Protein AF-A0A0S7XKK1-F1 (afdb_monomer_lite)

Foldseek 3Di:
DDDCPVDDPVNVVCVVVLVVLLVVLLVVQLCVVVVVVVVVVVVVCVPPVDDPVVVVVVSVVCSVVSSVVSNVRSNVD

pLDDT: mean 75.67, std 9.39, range [45.41, 88.38]

Organism: NCBI:txid1704032

Structure (mmCIF, N/CA/C/O backbone):
data_AF-A0A0S7XKK1-F1
#
_entry.id   AF-A0A0S7XKK1-F1
#
loop_
_atom_site.group_PDB
_atom_site.id
_atom_site.type_symbol
_atom_site.label_atom_id
_atom_site.label_alt_id
_atom_site.label_comp_id
_atom_site.label_asym_id
_atom_site.label_entity_id
_atom_site.label_seq_id
_atom_site.pdbx_PDB_ins_code
_atom_site.Cartn_x
_atom_site.Cartn_y
_atom_site.Cartn_z
_atom_site.occupancy
_atom_site.B_iso_or_equiv
_atom_site.auth_seq_id
_atom_site.auth_comp_id
_atom_site.auth_asym_id
_atom_site.auth_atom_id
_atom_site.pdbx_PDB_model_num
ATOM 1 N N . MET A 1 1 ? 13.729 11.027 -39.951 1.00 45.41 1 MET A N 1
ATOM 2 C CA . MET A 1 1 ? 13.539 9.563 -39.825 1.00 45.41 1 MET A CA 1
ATOM 3 C C . MET A 1 1 ? 13.882 9.197 -38.385 1.00 45.41 1 MET A C 1
ATOM 5 O O . MET A 1 1 ? 15.047 9.165 -38.046 1.00 45.41 1 MET A O 1
ATOM 9 N N . GLY A 1 2 ? 12.958 9.141 -37.430 1.00 61.53 2 GLY A N 1
ATOM 10 C CA . GLY A 1 2 ? 11.679 8.440 -37.480 1.00 61.53 2 GLY A CA 1
ATOM 11 C C . GLY A 1 2 ? 11.795 7.039 -36.864 1.00 61.53 2 GLY A C 1
ATOM 12 O O . GLY A 1 2 ? 11.263 6.103 -37.440 1.00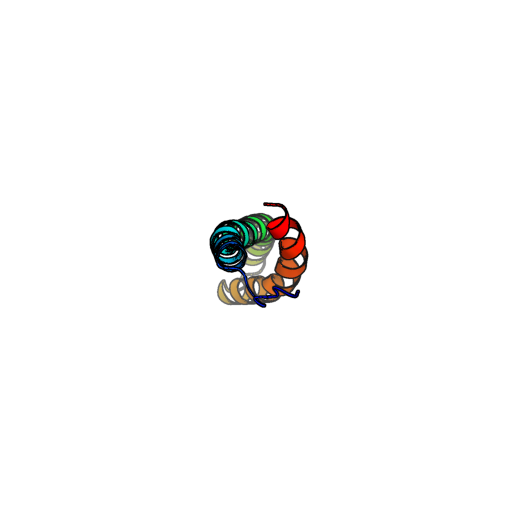 61.53 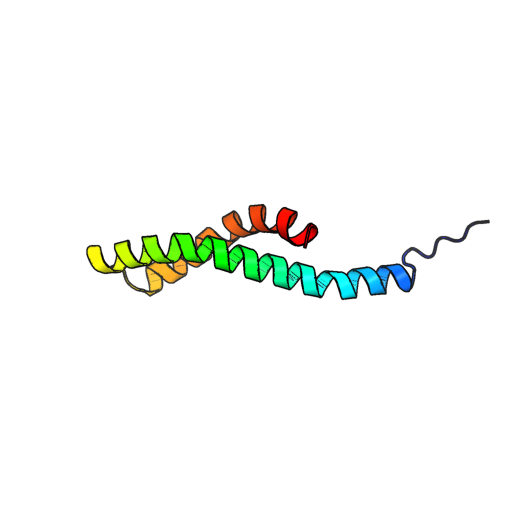2 GLY A O 1
ATOM 13 N N . TYR A 1 3 ? 12.529 6.870 -35.755 1.00 59.62 3 TYR A N 1
ATOM 14 C CA . TYR A 1 3 ? 12.464 5.642 -34.964 1.00 59.62 3 TYR A CA 1
ATOM 15 C C . TYR A 1 3 ? 11.591 5.917 -33.733 1.00 59.62 3 TYR A C 1
ATOM 17 O O . TYR A 1 3 ? 11.946 6.690 -32.850 1.00 59.62 3 TYR A O 1
ATOM 25 N N . ASN A 1 4 ? 10.403 5.324 -33.702 1.00 67.44 4 ASN A N 1
ATOM 26 C CA . ASN A 1 4 ? 9.564 5.264 -32.512 1.00 67.44 4 ASN A CA 1
ATOM 27 C C . ASN A 1 4 ? 9.123 3.810 -32.330 1.00 67.44 4 ASN A C 1
ATOM 29 O O . ASN A 1 4 ? 8.040 3.436 -32.780 1.00 67.44 4 ASN A O 1
ATOM 33 N N . PRO A 1 5 ? 9.968 2.944 -31.745 1.00 63.59 5 PRO A N 1
ATOM 34 C CA . PRO A 1 5 ? 9.443 1.746 -31.132 1.00 63.59 5 PRO A CA 1
ATOM 35 C C . PRO A 1 5 ? 8.734 2.204 -29.857 1.00 63.59 5 PRO A C 1
ATOM 37 O O . PRO A 1 5 ? 9.383 2.614 -28.899 1.00 63.59 5 PRO A O 1
ATOM 40 N N . VAL A 1 6 ? 7.403 2.135 -29.883 1.00 67.31 6 VAL A N 1
ATOM 41 C CA . VAL A 1 6 ? 6.462 2.517 -28.810 1.00 67.31 6 VAL A CA 1
ATOM 42 C C . VAL A 1 6 ? 6.837 1.925 -27.434 1.00 67.31 6 VAL A C 1
ATOM 44 O O . VAL A 1 6 ? 6.394 2.417 -26.404 1.00 67.31 6 VAL A O 1
ATOM 47 N N . MET A 1 7 ? 7.711 0.916 -27.401 1.00 67.06 7 MET A N 1
ATOM 48 C CA . MET A 1 7 ? 8.451 0.475 -26.221 1.00 67.06 7 MET A CA 1
ATOM 49 C C . MET A 1 7 ? 9.829 -0.035 -26.648 1.00 67.06 7 MET A C 1
ATOM 51 O O . MET A 1 7 ? 9.927 -0.974 -27.448 1.00 67.06 7 MET A O 1
ATOM 55 N N . ARG A 1 8 ? 10.909 0.534 -26.107 1.00 79.25 8 ARG A N 1
ATOM 56 C CA . ARG A 1 8 ? 12.237 -0.075 -26.244 1.00 79.25 8 ARG A CA 1
ATOM 57 C C . ARG A 1 8 ? 12.323 -1.281 -25.308 1.00 7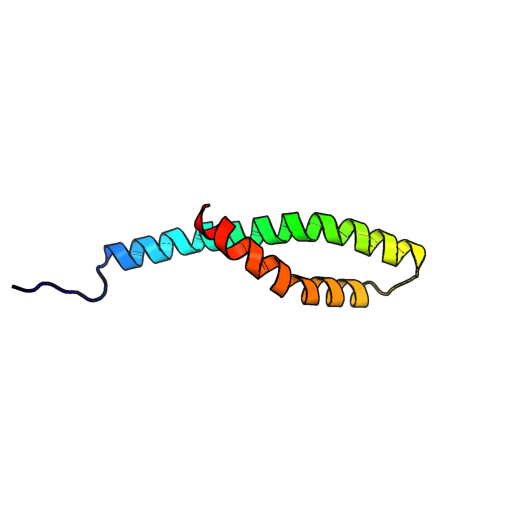9.25 8 ARG A C 1
ATOM 59 O O . ARG A 1 8 ? 11.720 -1.303 -24.239 1.00 79.25 8 ARG A O 1
ATOM 66 N N . VAL A 1 9 ? 13.118 -2.287 -25.683 1.00 85.06 9 VAL A N 1
ATOM 67 C CA . VAL A 1 9 ? 13.398 -3.451 -24.814 1.00 85.06 9 VAL A CA 1
ATOM 68 C C . VAL A 1 9 ? 13.913 -2.996 -23.444 1.00 85.06 9 VAL A C 1
ATOM 70 O O . VAL A 1 9 ? 13.564 -3.594 -22.430 1.00 85.06 9 VAL A O 1
ATOM 73 N N . VAL A 1 10 ? 14.679 -1.900 -23.430 1.00 83.81 10 VAL A N 1
ATOM 74 C CA . VAL A 1 10 ? 15.181 -1.236 -22.223 1.00 83.81 10 VAL A CA 1
ATOM 75 C C . VAL A 1 10 ? 14.037 -0.738 -21.341 1.00 83.81 10 VAL A C 1
ATOM 77 O O . VAL A 1 10 ? 14.030 -1.056 -20.159 1.00 83.81 10 VAL A O 1
ATOM 80 N N . ASP A 1 11 ? 13.033 -0.055 -21.898 1.00 83.12 11 ASP A N 1
ATOM 81 C CA . ASP A 1 11 ? 11.895 0.465 -21.125 1.00 83.12 11 ASP A CA 1
ATOM 82 C C . ASP A 1 11 ? 11.125 -0.678 -20.453 1.00 83.12 11 ASP A C 1
ATOM 84 O O . ASP A 1 11 ? 10.811 -0.615 -19.267 1.00 83.12 11 ASP A O 1
ATOM 88 N N . ARG A 1 12 ? 10.886 -1.779 -21.182 1.00 84.38 12 ARG A N 1
ATOM 89 C CA . ARG A 1 12 ? 10.250 -2.983 -20.619 1.00 84.38 12 ARG A CA 1
ATOM 90 C C . ARG A 1 12 ? 11.069 -3.579 -19.474 1.00 84.38 12 ARG A C 1
ATOM 92 O O . ARG A 1 12 ? 10.496 -4.082 -18.511 1.00 84.38 12 ARG A O 1
ATOM 99 N N . TYR A 1 13 ? 12.392 -3.562 -19.602 1.00 86.94 13 TYR A N 1
ATOM 100 C CA . TYR A 1 13 ? 13.288 -4.085 -18.579 1.00 86.94 13 TYR A CA 1
ATOM 101 C C . TYR A 1 13 ? 13.249 -3.215 -17.325 1.00 86.94 13 TYR A C 1
ATOM 103 O O . TYR A 1 13 ? 13.034 -3.739 -16.240 1.00 86.94 13 TYR A O 1
ATOM 111 N N . VAL A 1 14 ? 13.348 -1.893 -17.485 1.00 86.19 14 VAL A N 1
ATOM 112 C CA . VAL A 1 14 ? 13.265 -0.927 -16.382 1.00 86.19 14 VAL A CA 1
ATOM 113 C C . VAL A 1 14 ? 11.936 -1.059 -15.644 1.00 86.19 14 VAL A C 1
ATOM 115 O O . VAL A 1 14 ? 11.940 -1.180 -14.425 1.00 86.19 14 VAL A O 1
ATOM 118 N N . TRP A 1 15 ? 10.806 -1.134 -16.354 1.00 85.19 15 TRP A N 1
ATOM 119 C CA . TRP A 1 15 ? 9.499 -1.340 -15.719 1.00 85.19 15 TRP A CA 1
ATOM 120 C C . TRP A 1 15 ? 9.413 -2.648 -14.929 1.00 85.19 15 TRP A C 1
ATOM 122 O O . TRP A 1 15 ? 8.832 -2.672 -13.846 1.00 85.19 15 TRP A O 1
ATOM 132 N N . ARG A 1 16 ? 9.997 -3.735 -15.443 1.00 87.25 16 ARG A N 1
ATOM 133 C CA . ARG A 1 16 ? 10.001 -5.029 -14.750 1.00 87.25 16 ARG A CA 1
ATOM 134 C C . ARG A 1 16 ? 10.890 -5.007 -13.510 1.00 87.25 16 ARG A C 1
ATOM 136 O O . ARG A 1 16 ? 10.483 -5.517 -12.470 1.00 87.25 16 ARG A O 1
ATOM 143 N N . GLU A 1 17 ? 12.072 -4.414 -13.618 1.00 87.88 17 GLU A N 1
ATOM 144 C CA . GLU A 1 17 ? 13.017 -4.314 -12.508 1.00 87.88 17 GLU A CA 1
ATOM 145 C C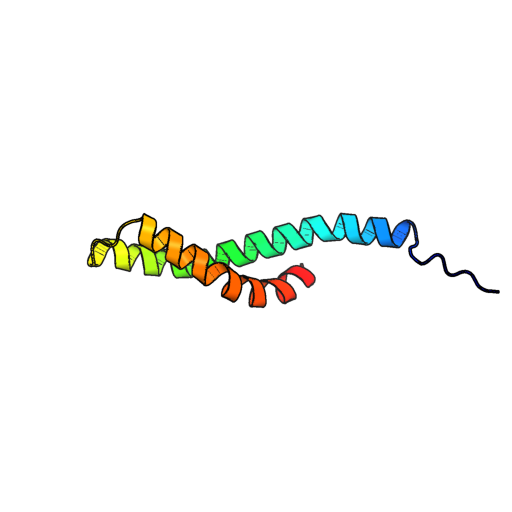 . GLU A 1 17 ? 12.537 -3.327 -11.437 1.00 87.88 17 GLU A C 1
ATOM 147 O O . GLU A 1 17 ? 12.792 -3.569 -10.268 1.00 87.88 17 GLU A O 1
ATOM 152 N N . MET A 1 18 ? 11.802 -2.268 -11.808 1.00 87.38 18 MET A N 1
ATOM 153 C CA . MET A 1 18 ? 11.196 -1.296 -10.883 1.00 87.38 18 MET A CA 1
ATOM 154 C C . MET A 1 18 ? 9.932 -1.832 -10.196 1.00 87.38 18 MET A C 1
ATOM 156 O O . MET A 1 18 ? 9.627 -1.433 -9.077 1.00 87.38 18 MET A O 1
ATOM 160 N N . ALA A 1 19 ? 9.200 -2.761 -10.819 1.00 87.69 19 ALA A N 1
ATOM 161 C CA . ALA A 1 19 ? 7.984 -3.325 -10.228 1.00 87.69 19 ALA A CA 1
ATOM 162 C C . ALA A 1 19 ? 8.253 -4.063 -8.903 1.00 87.69 19 ALA A C 1
ATOM 164 O O . ALA A 1 19 ? 7.426 -4.014 -7.993 1.00 87.69 19 ALA A O 1
ATOM 165 N N . LEU A 1 20 ? 9.405 -4.731 -8.786 1.00 87.19 20 LEU A N 1
ATOM 166 C CA . LEU A 1 20 ? 9.796 -5.481 -7.591 1.00 87.19 20 LEU A CA 1
ATOM 167 C C . LEU A 1 20 ? 10.097 -4.576 -6.370 1.00 87.19 20 LEU A C 1
ATOM 169 O O . LEU A 1 20 ? 9.453 -4.772 -5.335 1.00 87.19 20 LEU A O 1
ATOM 173 N N . PRO A 1 21 ? 11.000 -3.572 -6.451 1.00 87.56 21 PRO A N 1
ATOM 174 C CA . PRO A 1 21 ? 11.237 -2.618 -5.374 1.00 87.56 21 PRO A CA 1
ATOM 175 C C . PRO A 1 21 ? 9.983 -1.800 -5.070 1.00 87.56 21 PRO A C 1
ATOM 177 O O . PRO A 1 21 ? 9.632 -1.688 -3.899 1.00 87.56 21 PRO A O 1
ATOM 180 N N . PHE A 1 22 ? 9.220 -1.378 -6.082 1.00 86.25 22 PHE A N 1
ATOM 181 C CA . PHE A 1 22 ? 7.953 -0.670 -5.884 1.00 86.25 22 PHE A CA 1
ATOM 182 C C . PHE A 1 22 ? 6.941 -1.489 -5.066 1.00 86.25 22 PHE A C 1
ATOM 184 O O . PHE A 1 22 ? 6.376 -0.995 -4.089 1.00 86.25 22 PHE A O 1
ATOM 191 N N . ALA A 1 23 ? 6.742 -2.769 -5.404 1.00 88.38 23 ALA A N 1
ATOM 192 C CA . ALA A 1 23 ? 5.859 -3.653 -4.643 1.00 88.38 23 ALA A CA 1
ATOM 193 C C . ALA A 1 23 ? 6.364 -3.869 -3.208 1.00 88.38 23 ALA A C 1
ATOM 195 O O . ALA A 1 23 ? 5.567 -3.858 -2.266 1.00 88.38 23 ALA A O 1
ATOM 196 N N . SER A 1 24 ? 7.680 -4.019 -3.024 1.00 87.94 24 SER A N 1
ATOM 197 C CA . SER A 1 24 ? 8.278 -4.129 -1.689 1.00 87.94 24 SER A CA 1
ATOM 198 C C . SER A 1 24 ? 8.144 -2.835 -0.878 1.00 87.94 24 SER A C 1
ATOM 200 O O . SER A 1 24 ? 7.885 -2.896 0.323 1.00 87.94 24 SER A O 1
ATOM 202 N N . GLY A 1 25 ? 8.221 -1.677 -1.539 1.00 86.69 25 GLY A N 1
ATOM 203 C CA . GLY A 1 25 ? 8.007 -0.358 -0.963 1.00 86.69 25 GLY A CA 1
ATOM 204 C C . GLY A 1 25 ? 6.578 -0.204 -0.467 1.00 86.69 25 GLY A C 1
ATOM 205 O O . GLY A 1 25 ? 6.384 0.115 0.702 1.00 86.69 25 GLY A O 1
ATOM 206 N N . ILE A 1 26 ? 5.579 -0.533 -1.297 1.00 85.25 26 ILE A N 1
ATOM 207 C CA . ILE A 1 26 ? 4.167 -0.547 -0.881 1.00 85.25 26 ILE A CA 1
ATOM 208 C C . ILE A 1 26 ? 3.975 -1.486 0.312 1.00 85.25 26 ILE A C 1
ATOM 210 O O . ILE A 1 26 ? 3.389 -1.080 1.313 1.00 85.25 26 ILE A O 1
ATOM 214 N N . ALA A 1 27 ? 4.474 -2.722 0.234 1.00 85.88 27 ALA A N 1
ATOM 215 C CA . ALA A 1 27 ? 4.305 -3.706 1.300 1.00 85.88 27 ALA A CA 1
ATOM 216 C C . ALA A 1 27 ? 4.946 -3.244 2.619 1.00 85.88 27 ALA A C 1
ATOM 218 O O . ALA A 1 27 ? 4.305 -3.306 3.668 1.00 85.88 27 ALA A O 1
ATOM 219 N N . GLY A 1 28 ? 6.176 -2.730 2.569 1.00 86.19 28 GLY A N 1
ATOM 220 C CA . GLY A 1 28 ? 6.889 -2.207 3.732 1.00 86.19 28 GLY A CA 1
ATOM 221 C C . GLY A 1 28 ? 6.192 -0.994 4.344 1.00 86.19 28 GLY A C 1
ATOM 222 O O . GLY A 1 28 ? 5.968 -0.961 5.553 1.00 86.19 28 GLY A O 1
ATOM 223 N N . PHE A 1 29 ? 5.775 -0.029 3.521 1.00 82.75 29 PHE A N 1
ATOM 224 C CA . PHE A 1 29 ? 5.078 1.166 4.004 1.00 82.75 29 PHE A CA 1
ATOM 225 C C . PHE A 1 29 ? 3.713 0.837 4.607 1.00 82.75 29 PHE A C 1
ATOM 227 O O . PHE A 1 29 ? 3.372 1.343 5.677 1.00 82.75 29 PHE A O 1
ATOM 234 N N . VAL A 1 30 ? 2.945 -0.038 3.951 1.00 82.75 30 VAL A N 1
ATOM 235 C CA . VAL A 1 30 ? 1.660 -0.524 4.464 1.00 82.75 30 VAL A CA 1
ATOM 236 C C . VAL A 1 30 ? 1.864 -1.237 5.798 1.00 82.75 30 VAL A C 1
ATOM 238 O O . VAL A 1 30 ? 1.120 -0.951 6.728 1.00 82.75 30 VAL A O 1
ATOM 241 N N . LEU A 1 31 ? 2.884 -2.092 5.938 1.00 83.25 31 LEU A N 1
ATOM 242 C CA . LEU A 1 31 ? 3.195 -2.771 7.202 1.00 83.25 31 LEU A CA 1
ATOM 243 C C . LEU A 1 31 ? 3.579 -1.796 8.321 1.00 83.25 31 LEU A C 1
ATOM 245 O O . LEU A 1 31 ? 3.110 -1.958 9.445 1.00 83.25 31 LEU A O 1
ATOM 249 N N . ILE A 1 32 ? 4.394 -0.780 8.029 1.00 84.50 32 ILE A N 1
ATOM 250 C CA . ILE A 1 32 ? 4.788 0.241 9.012 1.00 84.50 32 ILE A CA 1
ATOM 251 C C . ILE A 1 32 ? 3.563 1.040 9.476 1.00 84.50 32 ILE A C 1
ATOM 253 O O . ILE A 1 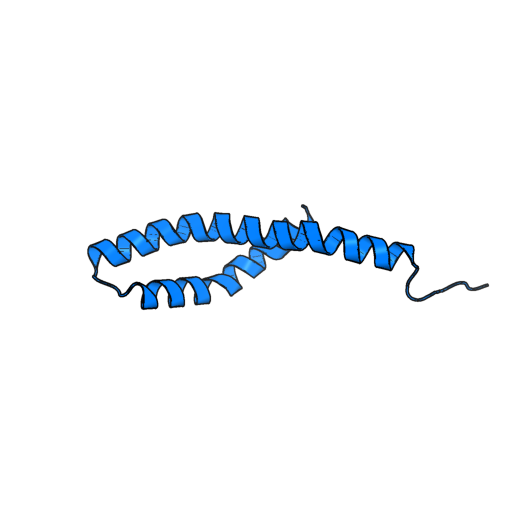32 ? 3.344 1.196 10.679 1.00 84.50 32 ILE A O 1
ATOM 257 N N . LEU A 1 33 ? 2.737 1.509 8.537 1.00 77.19 33 LEU A N 1
ATOM 258 C CA . LEU A 1 33 ? 1.541 2.299 8.841 1.00 77.19 33 LEU A CA 1
ATOM 259 C C . LEU A 1 33 ? 0.480 1.467 9.575 1.00 77.19 33 LEU A C 1
ATOM 261 O O . LEU A 1 33 ? -0.069 1.926 10.579 1.00 77.19 33 LEU A O 1
ATOM 265 N N . LEU A 1 34 ? 0.242 0.222 9.144 1.00 76.69 34 LEU A N 1
ATOM 266 C CA . LEU A 1 34 ? -0.643 -0.698 9.859 1.00 76.69 34 LEU A CA 1
ATOM 267 C C . LEU A 1 34 ? -0.090 -1.076 11.227 1.00 76.69 34 LEU A C 1
ATOM 269 O O . LEU A 1 34 ? -0.889 -1.286 12.127 1.00 76.69 34 LEU A O 1
ATOM 273 N N . GLY A 1 35 ? 1.228 -1.160 11.418 1.00 77.62 35 GLY A N 1
ATOM 274 C CA . GLY A 1 35 ? 1.833 -1.468 12.716 1.00 77.62 35 GLY A CA 1
ATOM 275 C C . GLY A 1 35 ? 1.400 -0.485 13.806 1.00 77.62 35 GLY A C 1
ATOM 276 O O . GLY A 1 35 ? 1.074 -0.897 14.921 1.00 77.62 35 GLY A O 1
ATOM 277 N N . ASN A 1 36 ? 1.297 0.800 13.457 1.00 73.00 36 ASN A N 1
ATOM 278 C CA . ASN A 1 36 ? 0.791 1.827 14.365 1.00 73.00 36 ASN A CA 1
ATOM 279 C C . ASN A 1 36 ? -0.704 1.624 14.688 1.00 73.00 36 ASN A C 1
ATOM 281 O O . ASN A 1 36 ? -1.100 1.634 15.854 1.00 73.00 36 ASN A O 1
ATOM 285 N N . SER A 1 37 ? -1.534 1.355 13.675 1.00 68.00 37 SER A N 1
ATOM 286 C CA . SER A 1 37 ? -2.980 1.129 13.849 1.00 68.00 37 SER A CA 1
ATOM 287 C C . SER A 1 37 ? -3.319 -0.213 14.514 1.00 68.00 37 SER A C 1
ATOM 289 O O . SER A 1 37 ? -4.283 -0.303 15.271 1.00 68.00 37 SER A O 1
ATOM 291 N N . LEU A 1 38 ? -2.513 -1.255 14.299 1.00 70.12 38 LEU A N 1
ATOM 292 C CA . LEU A 1 38 ? -2.643 -2.575 14.922 1.00 70.12 38 LEU A CA 1
ATOM 293 C C . LEU A 1 38 ? -2.541 -2.477 16.440 1.00 70.12 38 LEU A C 1
ATOM 295 O O . LEU A 1 38 ? -3.325 -3.107 17.148 1.00 70.12 38 LEU A O 1
ATOM 299 N N . PHE A 1 39 ? -1.613 -1.664 16.946 1.00 69.19 39 PHE A N 1
ATOM 300 C CA . PHE A 1 39 ? -1.435 -1.469 18.383 1.00 69.19 39 PHE A CA 1
ATOM 301 C C . PHE A 1 39 ? -2.638 -0.757 19.025 1.00 69.19 39 PHE A C 1
ATOM 303 O O . PHE A 1 39 ? -3.047 -1.107 20.136 1.00 69.19 39 PHE A O 1
ATOM 310 N N . GLU A 1 40 ? -3.250 0.202 18.324 1.00 68.69 40 GLU A N 1
ATOM 311 C CA . GLU A 1 40 ? -4.490 0.855 18.765 1.00 68.69 40 GLU A CA 1
ATOM 312 C C . GLU A 1 40 ? -5.696 -0.092 18.718 1.00 68.69 40 GLU A C 1
ATOM 314 O O . GLU A 1 40 ? -6.474 -0.168 19.675 1.00 68.69 40 GLU A O 1
ATOM 319 N N . LEU A 1 41 ? -5.827 -0.866 17.641 1.00 64.38 41 LEU A N 1
ATOM 320 C CA . LEU A 1 41 ? -6.917 -1.824 17.464 1.00 64.38 41 LEU A CA 1
ATOM 321 C C . LEU A 1 41 ? -6.829 -2.989 18.462 1.00 64.38 41 LEU A C 1
ATOM 323 O O . LEU A 1 41 ? -7.849 -3.396 19.016 1.00 64.38 41 LEU A O 1
ATOM 327 N N . LEU A 1 42 ? -5.626 -3.475 18.781 1.00 66.62 42 LEU A N 1
ATOM 328 C CA . LEU A 1 42 ? -5.397 -4.482 19.828 1.00 66.62 42 LEU A CA 1
ATOM 329 C C . LEU A 1 42 ? -5.801 -3.973 21.218 1.00 66.62 42 LEU A C 1
ATOM 331 O O . LEU A 1 42 ? -6.409 -4.711 21.998 1.00 66.62 42 LEU A O 1
ATOM 335 N N . ARG A 1 43 ? -5.533 -2.697 21.527 1.00 64.25 43 ARG A N 1
ATOM 336 C CA . ARG A 1 43 ? -6.009 -2.064 22.771 1.00 64.25 43 ARG A CA 1
ATOM 337 C C . ARG A 1 43 ? -7.537 -1.975 22.817 1.00 64.25 43 ARG A C 1
ATOM 339 O O . ARG A 1 43 ? -8.121 -2.144 23.889 1.00 64.25 43 ARG A O 1
ATOM 346 N N . LEU A 1 44 ? -8.187 -1.744 21.675 1.00 61.88 44 LEU A N 1
ATOM 347 C CA . LEU 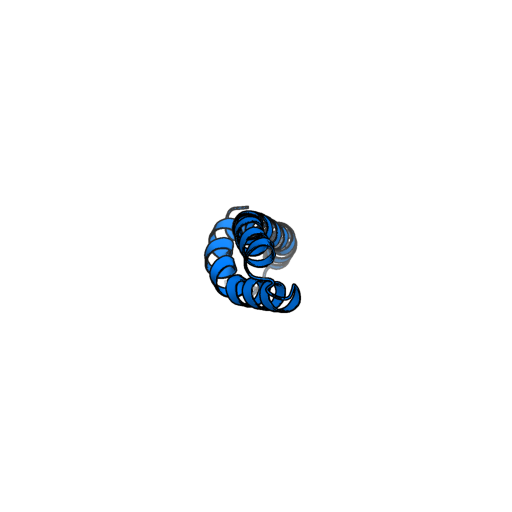A 1 44 ? -9.649 -1.751 21.542 1.00 61.88 44 LEU A CA 1
ATOM 348 C C . LEU A 1 44 ? -10.247 -3.154 21.725 1.00 61.88 44 LEU A C 1
ATOM 350 O O . LEU A 1 44 ? -11.253 -3.287 22.422 1.00 61.88 44 LEU A O 1
ATOM 354 N N . VAL A 1 45 ? -9.612 -4.195 21.181 1.00 63.50 45 VAL A N 1
ATOM 355 C CA . VAL A 1 45 ? -10.010 -5.602 21.387 1.00 63.50 45 VAL A CA 1
ATOM 356 C C . VAL A 1 45 ? -9.909 -5.990 22.853 1.00 63.50 45 VAL A C 1
ATOM 358 O O . VAL A 1 45 ? -10.881 -6.491 23.416 1.00 63.50 45 VAL A O 1
ATOM 361 N N . GLY A 1 46 ? -8.776 -5.689 23.495 1.00 63.28 46 GLY A N 1
ATOM 362 C CA . GLY A 1 46 ? -8.544 -6.029 24.899 1.00 63.28 46 GLY A CA 1
ATOM 363 C C . GLY A 1 46 ? -9.480 -5.311 25.877 1.00 63.28 46 GLY A C 1
ATOM 364 O O . GLY A 1 46 ? -9.784 -5.857 26.932 1.00 63.28 46 GLY A O 1
ATOM 365 N N . ARG A 1 47 ? -9.966 -4.105 25.538 1.00 60.25 47 ARG A N 1
ATOM 366 C CA . ARG A 1 47 ? -10.867 -3.321 26.407 1.00 60.25 47 ARG A CA 1
ATOM 367 C C . ARG A 1 47 ? -12.359 -3.491 26.113 1.00 60.25 47 ARG A C 1
ATOM 369 O O . ARG A 1 47 ? -13.154 -3.282 27.022 1.00 60.25 47 ARG A O 1
ATOM 376 N N . ARG A 1 48 ? -12.760 -3.804 24.874 1.00 57.81 48 ARG A N 1
ATOM 377 C CA . ARG A 1 48 ? -14.183 -3.877 24.465 1.00 57.81 48 ARG A CA 1
ATOM 378 C C . ARG A 1 48 ? -14.657 -5.270 24.044 1.00 57.81 48 ARG A C 1
ATOM 380 O O . ARG A 1 48 ? -15.825 -5.408 23.700 1.00 57.81 48 ARG A O 1
ATOM 387 N N . GLY A 1 49 ? -13.793 -6.288 24.048 1.00 59.59 49 GLY A N 1
ATOM 388 C CA . GLY A 1 49 ? -14.169 -7.644 23.624 1.00 59.59 49 GLY A CA 1
ATOM 389 C C . GLY A 1 49 ? -14.534 -7.738 22.138 1.00 59.59 49 GLY A C 1
ATOM 390 O O . GLY A 1 49 ? -15.282 -8.626 21.737 1.00 59.59 49 GLY A O 1
ATOM 391 N N . ALA A 1 50 ? -14.047 -6.802 21.315 1.00 62.53 50 ALA A N 1
ATOM 392 C CA . ALA A 1 50 ? -14.298 -6.811 19.879 1.00 62.53 50 ALA A CA 1
ATOM 393 C C . ALA A 1 50 ? -13.679 -8.067 19.247 1.00 62.53 50 ALA A C 1
ATOM 395 O O . ALA A 1 50 ? -12.532 -8.407 19.534 1.00 62.53 50 ALA A O 1
ATOM 396 N N . SER A 1 51 ? -14.428 -8.759 18.384 1.00 68.94 51 SER A N 1
ATOM 397 C CA . SER A 1 51 ? -13.927 -9.975 17.741 1.00 68.94 51 SER A CA 1
ATOM 398 C C . SER A 1 51 ? -12.688 -9.666 16.889 1.00 68.94 51 SER A C 1
ATOM 400 O O . SER A 1 51 ? -12.630 -8.635 16.212 1.00 68.94 51 SER A O 1
ATOM 402 N N . ALA A 1 52 ? -11.709 -10.576 16.876 1.00 66.69 52 ALA A N 1
ATOM 403 C CA . ALA A 1 52 ? -10.526 -10.461 16.016 1.00 66.69 52 ALA A CA 1
ATOM 404 C C . ALA A 1 52 ? -10.902 -10.298 14.528 1.00 66.69 52 ALA A C 1
ATOM 406 O O . ALA A 1 52 ? -10.197 -9.635 13.770 1.00 66.69 52 ALA A O 1
ATOM 407 N N . TRP A 1 53 ? -12.065 -10.828 14.135 1.00 72.38 53 TRP A N 1
ATOM 408 C CA . TRP A 1 53 ? -12.649 -10.653 12.809 1.00 72.38 53 TRP A CA 1
ATOM 409 C C . TRP A 1 53 ? -13.023 -9.196 12.506 1.00 72.38 53 TRP A C 1
ATOM 411 O O . TRP A 1 53 ? -12.712 -8.681 11.435 1.00 72.38 53 TRP A O 1
ATOM 421 N N . THR A 1 54 ? -13.629 -8.496 13.467 1.00 72.62 54 THR A N 1
ATOM 422 C CA . THR A 1 54 ? -13.980 -7.073 13.338 1.00 72.62 54 THR A CA 1
ATOM 423 C C . THR A 1 54 ? -12.732 -6.207 13.161 1.00 72.62 54 THR A C 1
ATOM 425 O O . THR A 1 54 ? -12.745 -5.262 12.375 1.00 72.62 54 THR A O 1
ATOM 428 N N . VAL A 1 55 ? -11.632 -6.550 13.840 1.00 70.62 55 VAL A N 1
ATOM 429 C CA . VAL A 1 55 ? -10.342 -5.868 13.653 1.00 70.62 55 VAL A CA 1
ATOM 430 C C . VAL A 1 55 ? -9.735 -6.156 12.291 1.00 70.62 55 VAL A C 1
ATOM 432 O O . VAL A 1 55 ? -9.291 -5.220 11.634 1.00 70.62 55 VAL A O 1
ATOM 435 N N . GLY A 1 56 ? -9.756 -7.410 11.835 1.00 73.19 56 GLY A N 1
ATOM 436 C CA . GLY A 1 56 ? -9.308 -7.757 10.485 1.00 73.19 56 GLY A CA 1
ATOM 437 C C . GLY A 1 56 ? -10.078 -6.992 9.404 1.00 73.19 56 GLY A C 1
ATOM 438 O O . GLY A 1 56 ? -9.471 -6.447 8.484 1.00 73.19 56 GLY A O 1
ATOM 439 N N . ALA A 1 57 ? -11.400 -6.870 9.555 1.00 77.38 57 ALA A N 1
ATOM 440 C CA . ALA A 1 57 ? -12.242 -6.099 8.644 1.00 77.38 57 ALA A CA 1
ATOM 441 C C . ALA A 1 57 ? -11.919 -4.593 8.670 1.00 77.38 57 ALA A C 1
ATOM 443 O O . ALA A 1 57 ? -11.831 -3.973 7.613 1.00 77.38 57 ALA A O 1
ATOM 444 N N . LEU A 1 58 ? -11.692 -4.011 9.854 1.00 76.00 58 LEU A N 1
ATOM 445 C CA . LEU A 1 58 ? -11.288 -2.606 10.003 1.00 76.00 58 LEU A CA 1
ATOM 446 C C . LEU A 1 58 ? -9.906 -2.329 9.400 1.00 76.00 58 LEU A C 1
ATOM 448 O O . LEU A 1 58 ? -9.746 -1.335 8.697 1.00 76.00 58 LEU A O 1
ATOM 452 N N . LEU A 1 59 ? -8.935 -3.221 9.614 1.00 74.44 59 LEU A N 1
ATOM 453 C CA . LEU A 1 59 ? -7.613 -3.138 8.985 1.00 74.44 59 LEU A CA 1
ATOM 454 C C . LEU A 1 59 ? -7.728 -3.200 7.461 1.00 74.44 59 LEU A C 1
ATOM 456 O O . LEU A 1 59 ? -7.142 -2.373 6.766 1.00 74.44 59 LEU A O 1
ATOM 460 N N . GLY A 1 60 ? -8.536 -4.131 6.947 1.00 79.06 60 GLY A N 1
ATOM 461 C CA . GLY A 1 60 ? -8.832 -4.233 5.520 1.00 79.06 60 GLY A CA 1
ATOM 462 C C . GLY A 1 60 ? -9.468 -2.962 4.953 1.00 79.06 60 GLY A C 1
ATOM 463 O O . GLY A 1 60 ? -9.112 -2.538 3.858 1.00 79.06 60 GLY A O 1
ATOM 464 N N . LEU A 1 61 ? -10.352 -2.309 5.714 1.00 80.69 61 LEU A N 1
ATOM 465 C CA . LEU A 1 61 ? -10.973 -1.040 5.325 1.00 80.69 61 LEU A CA 1
ATOM 466 C C . LEU A 1 61 ? -10.005 0.150 5.376 1.00 80.69 61 LEU A C 1
ATOM 468 O O . LEU A 1 61 ? -10.212 1.133 4.667 1.00 80.69 61 LEU A O 1
ATOM 472 N N . GLN A 1 62 ? -8.967 0.082 6.213 1.00 74.62 62 GLN A N 1
ATOM 473 C CA . GLN A 1 62 ? -7.926 1.107 6.284 1.00 74.62 62 GLN A CA 1
ATOM 474 C C . GLN A 1 62 ? -6.902 0.971 5.153 1.00 74.62 62 GLN A C 1
ATOM 476 O O . GLN A 1 62 ? -6.371 1.993 4.722 1.00 74.62 62 GLN A O 1
ATOM 481 N N . LEU A 1 63 ? -6.677 -0.235 4.611 1.00 77.69 63 LEU A N 1
ATOM 482 C CA . LEU A 1 63 ? -5.718 -0.468 3.521 1.00 77.69 63 LEU A CA 1
ATOM 483 C C . LEU A 1 63 ? -5.834 0.539 2.361 1.00 77.69 63 LEU A C 1
ATOM 485 O O . LEU A 1 63 ? -4.818 1.159 2.065 1.00 77.69 63 LEU A O 1
ATOM 489 N N . PRO A 1 64 ? -7.012 0.807 1.753 1.00 78.62 64 PRO A N 1
ATOM 490 C CA . PRO A 1 64 ? -7.127 1.749 0.638 1.00 78.62 64 PRO A CA 1
ATOM 491 C C . PRO A 1 64 ? -6.617 3.149 0.983 1.00 78.62 64 PRO A C 1
ATOM 493 O O . PRO A 1 64 ? -5.931 3.777 0.182 1.00 78.62 64 PRO A O 1
ATOM 496 N N . SER A 1 65 ? -6.919 3.633 2.191 1.00 79.00 65 SER A N 1
ATOM 497 C CA . SER A 1 65 ? -6.487 4.956 2.647 1.00 79.00 65 SER A CA 1
ATOM 498 C C . SER A 1 65 ? -4.970 5.013 2.831 1.00 79.00 65 SER A C 1
ATOM 500 O O . SER A 1 65 ? -4.327 5.981 2.429 1.00 79.00 65 SER A O 1
ATOM 502 N N . VAL A 1 66 ? -4.388 3.944 3.372 1.00 76.56 66 VAL A N 1
ATOM 503 C CA . VAL A 1 66 ? -2.947 3.817 3.613 1.00 76.56 66 VAL A CA 1
ATOM 504 C C . VAL A 1 66 ? -2.180 3.660 2.293 1.00 76.56 66 VAL A C 1
ATOM 506 O O . VAL A 1 66 ? -1.117 4.255 2.118 1.00 76.56 66 VAL A O 1
ATOM 509 N N . THR A 1 67 ? -2.732 2.922 1.325 1.00 77.62 67 THR A N 1
ATOM 510 C CA . THR A 1 67 ? -2.126 2.710 0.002 1.00 77.62 67 THR A CA 1
ATOM 511 C C . THR A 1 67 ? -2.006 4.008 -0.799 1.00 77.62 67 THR A C 1
ATOM 513 O O . THR A 1 67 ? -0.996 4.198 -1.470 1.00 77.62 67 THR A O 1
ATOM 516 N N . VAL A 1 68 ? -2.970 4.932 -0.692 1.00 82.81 68 VAL A N 1
ATOM 517 C CA . VAL A 1 68 ? -2.897 6.248 -1.364 1.00 82.81 68 VAL A CA 1
ATOM 518 C C . VAL A 1 68 ? -1.658 7.036 -0.930 1.00 82.81 68 VAL A C 1
ATOM 520 O O . VAL A 1 68 ? -1.006 7.656 -1.766 1.00 82.81 68 VAL A O 1
ATOM 523 N N . TRP A 1 69 ? -1.295 6.965 0.353 1.00 77.94 69 TRP A N 1
ATOM 524 C CA . TRP A 1 69 ? -0.068 7.578 0.866 1.00 77.94 69 TRP A CA 1
ATOM 525 C C . TRP A 1 69 ? 1.181 6.755 0.545 1.00 77.94 69 TRP A C 1
ATOM 527 O O . TRP A 1 69 ? 2.228 7.331 0.277 1.00 77.94 69 TRP A O 1
ATOM 537 N N . ALA A 1 70 ? 1.085 5.423 0.531 1.00 79.19 70 ALA A N 1
ATOM 538 C CA . ALA A 1 70 ? 2.214 4.544 0.225 1.00 79.19 70 ALA A CA 1
ATOM 539 C C . ALA A 1 70 ? 2.669 4.633 -1.242 1.00 79.19 70 ALA A C 1
ATOM 541 O O . ALA A 1 70 ? 3.851 4.448 -1.508 1.00 79.19 70 ALA A O 1
ATOM 542 N N . LEU A 1 71 ? 1.765 4.940 -2.180 1.00 79.94 71 LEU A N 1
ATOM 543 C CA . LEU A 1 71 ? 2.068 5.076 -3.610 1.00 79.94 71 LEU A CA 1
ATOM 544 C C . LEU A 1 71 ? 3.230 6.043 -3.904 1.00 79.94 71 LEU A C 1
ATOM 546 O O . LEU A 1 71 ? 4.218 5.583 -4.472 1.00 79.94 71 LEU A O 1
ATOM 550 N N . PRO A 1 72 ? 3.175 7.336 -3.513 1.00 77.25 72 PRO A N 1
ATOM 551 C CA . PRO A 1 72 ? 4.263 8.275 -3.781 1.00 77.25 72 PRO A CA 1
ATOM 552 C C . PRO A 1 72 ? 5.577 7.858 -3.109 1.00 77.25 72 PRO A C 1
ATOM 554 O O . PRO A 1 72 ? 6.632 7.974 -3.731 1.00 77.25 72 PRO A O 1
ATOM 557 N N . PHE A 1 73 ? 5.531 7.319 -1.886 1.00 79.38 73 PHE A N 1
ATOM 558 C CA . PHE A 1 73 ? 6.730 6.849 -1.188 1.00 79.38 73 PHE A CA 1
ATOM 559 C C . PHE A 1 73 ? 7.354 5.612 -1.836 1.00 79.38 73 PHE A C 1
ATOM 561 O O . PHE A 1 73 ? 8.573 5.532 -1.934 1.00 79.38 73 PHE A O 1
ATOM 568 N N . ALA A 1 74 ? 6.538 4.679 -2.321 1.00 76.56 74 ALA A N 1
ATOM 569 C CA . ALA A 1 74 ? 7.014 3.488 -3.010 1.00 76.56 74 ALA A CA 1
ATOM 570 C C . ALA A 1 74 ? 7.664 3.813 -4.358 1.00 76.56 74 ALA A C 1
ATOM 572 O O . ALA A 1 74 ? 8.580 3.116 -4.761 1.00 76.56 74 ALA A O 1
ATOM 573 N N . THR A 1 75 ? 7.235 4.876 -5.047 1.00 79.88 75 THR A N 1
ATOM 574 C CA . THR A 1 75 ? 7.917 5.370 -6.261 1.00 79.88 75 THR A CA 1
ATOM 575 C C . THR A 1 75 ? 9.295 5.976 -6.001 1.00 79.88 75 THR A C 1
ATOM 577 O O . THR A 1 75 ? 10.075 6.097 -6.940 1.00 79.88 75 THR A O 1
ATOM 580 N N . LEU A 1 76 ? 9.580 6.414 -4.771 1.00 76.94 76 LEU A N 1
ATOM 581 C CA . LEU A 1 76 ? 10.884 6.972 -4.395 1.00 76.94 76 LEU A CA 1
ATOM 582 C C . LEU A 1 76 ? 11.891 5.893 -3.970 1.00 76.94 76 LEU A C 1
ATOM 584 O O . LEU A 1 76 ? 13.078 6.203 -3.869 1.00 76.94 76 LEU A O 1
ATOM 588 N N . LEU A 1 77 ? 11.411 4.681 -3.674 1.00 64.94 77 LEU A N 1
ATOM 589 C CA . LEU A 1 77 ? 12.177 3.562 -3.128 1.00 64.94 77 LEU A CA 1
ATOM 590 C C . LEU A 1 77 ? 12.592 2.580 -4.232 1.00 64.94 77 LEU A C 1
ATOM 592 O O . LEU A 1 77 ? 13.762 2.141 -4.200 1.00 64.94 77 LEU A O 1
#

Sequence (77 aa):
MGYNPVMRVVDRYVWREMALPFASGIAGFVLILLGNSLFELLRLVGRRGASAWTVGALLGLQLPSVTVWALPFATLL

Radius of gyration: 19.19 Å; chains: 1; bounding box: 30×20×66 Å

InterPro domains:
  IPR005495 Permease LptG/LptF-related [PF03739] (12-77)

Secondary structure (DSSP, 8-state):
-----SS-HHHHHHHHHHHHHHHHHHHHHHHHHHHHHHHHHHHHHHHH---HHHHHHHHHHHHHHHHHHHHHHHHH-